Protein AF-A0A2S4LWV4-F1 (afdb_monomer_lite)

Sequence (158 aa):
MKTTEFMVRFPGRGNDQARYSVIVVQGVSVTFIRIGSSEKPFSLIVPRVHDETFAHAPAEVLARLAIAQVIYTELFEAHPQATIDLAVHGPLWDGDLDAGQWEHGMADPAPGSAEPREHEAAPVARQHVEAKAVHTNPLTRLMNMTRRYRVNMSDMPL

Foldseek 3Di:
DDKWKWKDWDCDPDNDIWIWIWIFDQLFWIKIDTALDPQDIDIATEDPPPDVCRSHDDSQQQSQQVVQVCVVVVCVVVVDPDHHHGPNPDDGHPDDIHIDDDDRDNNPPDPDDDDDDDDDDDDDDDDDDDDDDDDDDDPDPDDDDDDDDDDDPDDDDD

Secondary structure (DSSP, 8-state):
--EEEEEEEEE-STTPEEEEEEEEETTTEEEEEETT--SPPEEEE---SS-HHHHT--HHHHHHHHHHHHHHTTHHHH---S-EE--TTSPPP-S--EES-------PPP------------------------------------------------

Organism: NCBI:txid1189126

pLDDT: mean 70.73, std 21.67, range [34.12, 95.88]

Structure (mmCIF, N/CA/C/O backbone):
data_AF-A0A2S4LWV4-F1
#
_entry.id   AF-A0A2S4LWV4-F1
#
loop_
_atom_site.group_PDB
_atom_site.id
_atom_site.type_symbol
_atom_site.label_atom_id
_atom_site.label_alt_id
_atom_site.label_comp_id
_atom_site.label_asym_id
_atom_site.label_entity_id
_atom_site.label_seq_id
_atom_site.pdbx_PDB_ins_code
_atom_site.Cartn_x
_atom_site.Cartn_y
_atom_site.Cartn_z
_atom_site.occupancy
_atom_site.B_iso_or_equiv
_atom_site.auth_seq_id
_atom_site.auth_comp_id
_atom_site.auth_asym_id
_atom_site.auth_atom_id
_atom_site.pdbx_PDB_model_num
ATOM 1 N N . MET A 1 1 ? 13.247 -13.764 0.772 1.00 73.88 1 MET A N 1
ATOM 2 C CA . MET A 1 1 ? 12.095 -12.901 0.431 1.00 73.88 1 MET A CA 1
ATOM 3 C C . MET A 1 1 ? 12.297 -11.570 1.133 1.00 73.88 1 MET A C 1
ATOM 5 O O . MET A 1 1 ? 12.632 -11.603 2.310 1.00 73.88 1 MET A O 1
ATOM 9 N N . LYS A 1 2 ? 12.214 -10.438 0.422 1.00 86.62 2 LYS A N 1
ATOM 10 C CA . LYS A 1 2 ? 12.476 -9.110 0.996 1.00 86.62 2 LYS A CA 1
ATOM 11 C C . LYS A 1 2 ? 11.157 -8.423 1.339 1.00 86.62 2 LYS A C 1
ATOM 13 O O . LYS A 1 2 ? 10.252 -8.373 0.506 1.00 86.62 2 LYS A O 1
ATOM 18 N N . THR A 1 3 ? 11.098 -7.888 2.551 1.00 92.69 3 THR A N 1
ATOM 19 C CA . THR A 1 3 ? 9.975 -7.099 3.055 1.00 92.69 3 THR A CA 1
ATOM 20 C C . THR A 1 3 ? 10.429 -5.656 3.230 1.00 92.69 3 THR A C 1
ATOM 22 O O . THR A 1 3 ? 11.581 -5.396 3.581 1.00 92.69 3 THR A O 1
ATOM 25 N N . THR A 1 4 ? 9.561 -4.700 2.931 1.00 94.81 4 THR A N 1
ATOM 26 C CA . THR A 1 4 ? 9.814 -3.273 3.153 1.00 94.81 4 THR A CA 1
ATOM 27 C C . THR A 1 4 ? 8.537 -2.632 3.652 1.00 94.81 4 THR A C 1
ATOM 29 O O . THR A 1 4 ? 7.456 -2.958 3.171 1.00 94.81 4 THR A O 1
ATOM 32 N N . GLU A 1 5 ? 8.668 -1.752 4.631 1.00 95.88 5 GLU A N 1
ATOM 33 C CA . GLU A 1 5 ? 7.548 -1.086 5.272 1.00 95.88 5 GLU A CA 1
ATOM 34 C C . GLU A 1 5 ? 7.621 0.422 5.010 1.00 95.88 5 GLU A C 1
ATOM 36 O O . GLU A 1 5 ? 8.694 1.029 5.092 1.00 95.88 5 GLU A O 1
ATOM 41 N N . PHE A 1 6 ? 6.466 1.005 4.692 1.00 95.50 6 PHE A N 1
ATOM 42 C CA 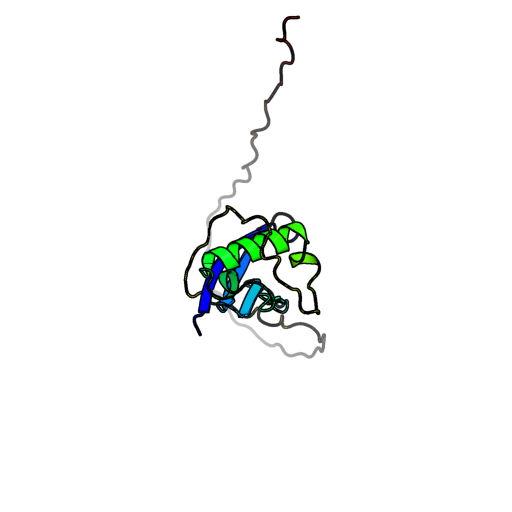. PHE A 1 6 ? 6.276 2.436 4.490 1.00 95.50 6 PHE A CA 1
ATOM 43 C C . PHE A 1 6 ? 5.164 2.962 5.396 1.00 95.50 6 PHE A C 1
ATOM 45 O O . PHE A 1 6 ? 4.184 2.265 5.653 1.00 95.50 6 PHE A O 1
ATOM 52 N N . MET A 1 7 ? 5.283 4.209 5.838 1.00 94.31 7 MET A N 1
ATOM 53 C CA . MET A 1 7 ? 4.226 4.926 6.545 1.00 94.31 7 MET A CA 1
ATOM 54 C C . MET A 1 7 ? 3.573 5.944 5.612 1.00 94.31 7 MET A C 1
ATOM 56 O O . MET A 1 7 ? 4.254 6.630 4.853 1.00 94.31 7 MET A O 1
ATOM 60 N N . VAL A 1 8 ? 2.250 6.055 5.699 1.00 91.88 8 VAL A N 1
ATOM 61 C CA . VAL A 1 8 ? 1.454 6.990 4.900 1.00 91.88 8 VAL A CA 1
ATOM 62 C C . VAL A 1 8 ? 0.264 7.518 5.701 1.00 91.88 8 VAL A C 1
ATOM 64 O O . VAL A 1 8 ? -0.191 6.900 6.669 1.00 91.88 8 VAL A O 1
ATOM 67 N N . ARG A 1 9 ? -0.226 8.701 5.321 1.00 89.12 9 ARG A N 1
ATOM 68 C CA . ARG A 1 9 ? -1.416 9.330 5.898 1.00 89.12 9 ARG A CA 1
ATOM 69 C C . ARG A 1 9 ? -2.488 9.491 4.836 1.00 89.12 9 ARG A C 1
ATOM 71 O O . ARG A 1 9 ? -2.211 10.010 3.760 1.00 89.12 9 ARG A O 1
ATOM 78 N N . PHE A 1 10 ? -3.711 9.117 5.182 1.00 83.00 10 PHE A N 1
ATOM 79 C CA . PHE A 1 10 ? -4.891 9.358 4.359 1.00 83.00 10 PHE A CA 1
ATOM 80 C C . PHE A 1 10 ? -5.939 10.126 5.161 1.00 83.00 10 PHE A C 1
ATOM 82 O O . PHE A 1 10 ? -5.902 10.097 6.397 1.00 83.00 10 PHE A O 1
ATOM 89 N N . PRO A 1 11 ? -6.889 10.799 4.496 1.00 70.69 11 PRO A N 1
ATOM 90 C CA . PRO A 1 11 ? -8.116 11.223 5.157 1.00 70.69 11 PRO A CA 1
ATOM 91 C C . PRO A 1 11 ? -8.754 10.002 5.837 1.00 70.69 11 PRO A C 1
ATOM 93 O O . PRO A 1 11 ? -8.945 8.963 5.208 1.00 70.69 11 PRO A O 1
ATOM 96 N N . GLY A 1 12 ? -8.975 10.077 7.146 1.00 64.75 12 GLY A N 1
ATOM 97 C CA . GLY A 1 12 ? -9.717 9.073 7.899 1.00 64.75 12 GLY A CA 1
ATOM 98 C C . GLY A 1 12 ? -11.216 9.363 7.868 1.00 64.75 12 GLY A C 1
ATOM 99 O O . GLY A 1 12 ? -11.689 10.215 7.120 1.00 64.75 12 GLY A O 1
ATOM 100 N N . ARG A 1 13 ? -11.986 8.676 8.722 1.00 61.69 13 ARG A N 1
ATOM 101 C CA . ARG A 1 13 ? -13.406 9.009 8.908 1.00 61.69 13 ARG A CA 1
ATOM 102 C C . ARG A 1 13 ? -13.526 10.425 9.485 1.00 61.69 13 ARG A C 1
ATOM 104 O O . ARG A 1 13 ? -13.099 10.662 10.611 1.00 61.69 13 ARG A O 1
ATOM 111 N N . GLY A 1 14 ? -14.135 11.342 8.734 1.00 63.31 14 GLY A N 1
ATOM 112 C CA . GLY A 1 14 ? -14.292 12.746 9.130 1.00 63.31 14 GLY A CA 1
ATOM 113 C C . GLY A 1 14 ? -13.087 13.614 8.748 1.00 63.31 14 GLY A C 1
ATOM 114 O O . GLY A 1 14 ? -12.513 13.446 7.680 1.00 63.31 14 GLY A O 1
ATOM 115 N N . ASN A 1 15 ? -12.717 14.568 9.609 1.00 57.50 15 ASN A N 1
ATOM 116 C CA . ASN A 1 15 ? -11.594 15.491 9.367 1.00 57.50 15 ASN A CA 1
ATOM 117 C C . ASN A 1 15 ? -10.242 14.984 9.906 1.00 57.50 15 ASN A C 1
ATOM 119 O O . ASN A 1 15 ? -9.237 15.689 9.797 1.00 57.50 15 ASN A O 1
ATOM 123 N N . ASP A 1 16 ? -10.197 13.784 10.485 1.00 72.88 16 ASP A N 1
ATOM 124 C CA . ASP A 1 16 ? -8.990 13.254 11.117 1.00 72.88 16 ASP A CA 1
ATOM 125 C C . ASP A 1 16 ? -8.145 12.475 10.107 1.00 72.88 16 ASP A C 1
ATOM 127 O O . ASP A 1 16 ? -8.636 11.559 9.451 1.00 72.88 16 ASP A O 1
ATOM 131 N N . GLN A 1 17 ? -6.853 12.795 9.988 1.00 81.94 17 GLN A N 1
ATOM 132 C CA . GLN A 1 17 ? -5.932 11.997 9.173 1.00 81.94 17 GLN A CA 1
ATOM 133 C C . GLN A 1 17 ? -5.640 10.656 9.858 1.00 81.94 17 GLN A C 1
ATOM 135 O O . GLN A 1 17 ? -5.137 10.615 10.982 1.00 81.94 17 GLN A O 1
ATOM 140 N N . ALA A 1 18 ? -5.895 9.552 9.161 1.00 87.19 18 ALA A N 1
ATOM 141 C CA . ALA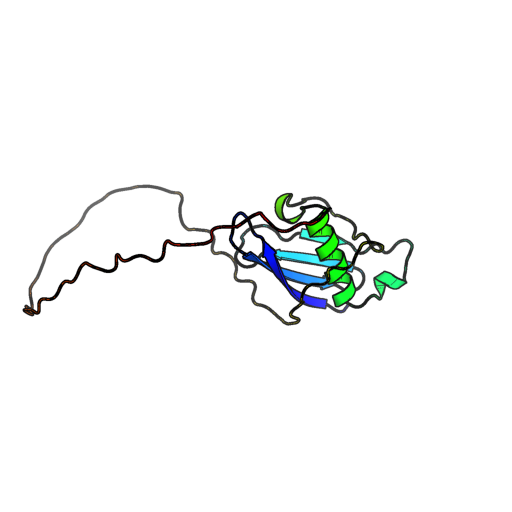 A 1 18 ? -5.537 8.213 9.604 1.00 87.19 18 ALA A CA 1
ATOM 142 C C . ALA A 1 18 ? -4.124 7.847 9.129 1.00 87.19 18 ALA A C 1
ATOM 144 O O . ALA A 1 18 ? -3.750 8.096 7.981 1.00 87.19 18 ALA A O 1
ATOM 145 N N . ARG A 1 19 ? -3.338 7.231 10.017 1.00 90.50 19 ARG A N 1
ATOM 146 C CA . ARG A 1 19 ? -2.003 6.705 9.706 1.00 90.50 19 ARG A CA 1
ATOM 147 C C . ARG A 1 19 ? -2.092 5.232 9.337 1.00 90.50 19 ARG A C 1
ATOM 149 O O . ARG A 1 19 ? -2.741 4.459 10.042 1.00 90.50 19 ARG A O 1
ATOM 156 N N . TYR A 1 20 ? -1.379 4.851 8.289 1.00 91.69 20 TYR A N 1
ATOM 157 C CA . TYR A 1 20 ? -1.277 3.472 7.839 1.00 91.69 20 TYR A CA 1
ATOM 158 C C . TYR A 1 20 ? 0.180 3.060 7.698 1.00 91.69 20 TYR A C 1
ATOM 160 O O . TYR A 1 20 ? 0.997 3.818 7.175 1.00 91.69 20 TYR A O 1
ATOM 168 N N . SER A 1 21 ? 0.472 1.836 8.127 1.00 93.50 21 SER A N 1
ATOM 169 C CA . SER A 1 21 ? 1.651 1.106 7.683 1.00 93.50 21 SER A CA 1
ATOM 170 C C . SER A 1 21 ? 1.300 0.277 6.448 1.00 93.50 21 SER A C 1
ATOM 172 O O . SER A 1 21 ? 0.253 -0.376 6.397 1.00 93.50 21 SER A O 1
ATOM 174 N N . VAL A 1 22 ? 2.175 0.341 5.450 1.00 94.94 22 VAL A N 1
ATOM 175 C CA . VAL A 1 22 ? 2.101 -0.386 4.186 1.00 94.94 22 VAL A CA 1
ATOM 176 C C . VAL A 1 22 ? 3.285 -1.338 4.134 1.00 94.94 22 VAL A C 1
ATOM 178 O O . VAL A 1 22 ? 4.426 -0.926 3.922 1.00 94.94 22 VAL A O 1
ATOM 181 N N . ILE A 1 23 ? 3.013 -2.625 4.327 1.00 95.25 23 ILE A N 1
ATOM 182 C CA . ILE A 1 23 ? 4.025 -3.678 4.318 1.00 95.25 23 ILE A CA 1
ATOM 183 C C . ILE A 1 23 ? 4.024 -4.338 2.946 1.00 95.25 23 ILE A C 1
ATOM 185 O O . ILE A 1 23 ? 3.064 -5.000 2.553 1.00 95.25 23 ILE A O 1
ATOM 189 N N . VAL A 1 24 ? 5.127 -4.186 2.226 1.00 94.38 24 VAL A N 1
ATOM 190 C CA . VAL A 1 24 ? 5.335 -4.790 0.915 1.00 94.38 24 VAL A CA 1
ATOM 191 C C . VAL A 1 24 ? 6.195 -6.030 1.059 1.00 94.38 24 VAL A C 1
ATOM 193 O O . VAL A 1 24 ? 7.364 -5.954 1.438 1.00 94.38 24 VAL A O 1
ATOM 196 N N . VAL A 1 25 ? 5.626 -7.171 0.691 1.00 92.75 25 VAL A N 1
ATOM 197 C CA . VAL A 1 25 ? 6.346 -8.424 0.496 1.00 92.75 25 VAL A CA 1
ATOM 198 C C . VAL A 1 25 ? 6.603 -8.571 -1.000 1.00 92.75 25 VAL A C 1
ATOM 200 O O . VAL A 1 25 ? 5.690 -8.875 -1.770 1.00 92.75 25 VAL A O 1
ATOM 203 N N . GLN A 1 26 ? 7.843 -8.311 -1.424 1.00 86.62 26 GLN A N 1
ATOM 204 C CA . GLN A 1 26 ? 8.189 -8.212 -2.846 1.00 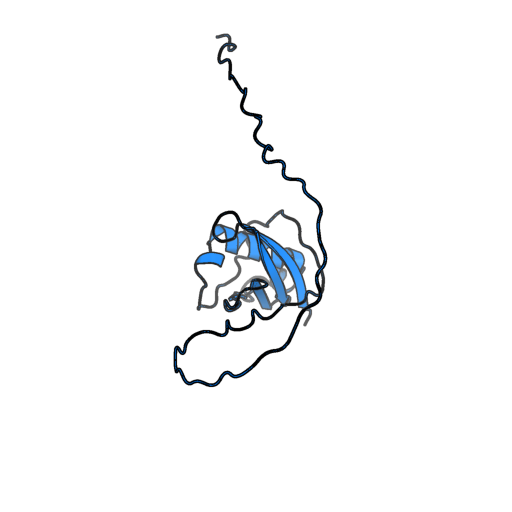86.62 26 GLN A CA 1
ATOM 205 C C . GLN A 1 26 ? 7.813 -9.482 -3.623 1.00 86.62 26 GLN A C 1
ATOM 207 O O . GLN A 1 26 ? 8.181 -10.591 -3.228 1.00 86.62 26 GLN A O 1
ATOM 212 N N . GLY A 1 27 ? 7.071 -9.301 -4.722 1.00 84.31 27 GLY A N 1
ATOM 213 C CA . GLY A 1 27 ? 6.574 -10.383 -5.578 1.00 84.31 27 GLY A CA 1
ATOM 214 C C . GLY A 1 27 ? 5.474 -11.254 -4.955 1.00 84.31 27 GLY A C 1
ATOM 215 O O . GLY A 1 27 ? 5.234 -12.375 -5.420 1.00 84.31 27 GLY A O 1
ATOM 216 N N . VAL A 1 28 ? 4.835 -10.792 -3.875 1.00 90.31 28 VAL A N 1
ATOM 217 C CA . VAL A 1 28 ? 3.763 -11.532 -3.193 1.00 90.31 28 VAL A CA 1
ATOM 218 C C . VAL A 1 28 ? 2.558 -10.648 -2.908 1.00 90.31 28 VAL A C 1
ATOM 220 O O . VAL A 1 28 ? 1.474 -10.931 -3.409 1.00 90.31 28 VAL A O 1
ATOM 223 N N . SER A 1 29 ? 2.715 -9.606 -2.092 1.00 92.81 29 SER A N 1
ATOM 224 C CA . SER A 1 29 ? 1.569 -8.859 -1.569 1.00 92.81 29 SER A CA 1
ATOM 225 C C . SER A 1 29 ? 1.944 -7.486 -1.024 1.00 92.81 29 SER A C 1
ATOM 227 O O . SER A 1 29 ? 3.091 -7.235 -0.648 1.00 92.81 29 SER A O 1
ATOM 229 N N . VAL A 1 30 ? 0.936 -6.627 -0.905 1.00 94.38 30 VAL A N 1
ATOM 230 C CA . VAL A 1 30 ? 0.994 -5.348 -0.196 1.00 94.38 30 VAL A CA 1
ATOM 231 C C . VAL A 1 30 ? -0.105 -5.331 0.863 1.00 94.38 30 VAL A C 1
ATOM 233 O O . VAL A 1 30 ? -1.275 -5.504 0.535 1.00 94.38 30 VAL A O 1
ATOM 236 N N . THR A 1 31 ? 0.263 -5.148 2.129 1.00 94.12 31 THR A N 1
ATOM 237 C CA . THR A 1 31 ? -0.649 -5.210 3.281 1.00 94.12 31 THR A CA 1
ATOM 238 C C . THR A 1 31 ? -0.781 -3.847 3.938 1.00 94.12 31 THR A C 1
ATOM 240 O O . THR A 1 31 ? 0.223 -3.189 4.196 1.00 94.12 31 THR A O 1
ATOM 243 N N . PHE A 1 32 ? -2.012 -3.459 4.260 1.00 92.81 32 PHE A N 1
ATOM 244 C CA . PHE A 1 32 ? -2.341 -2.212 4.936 1.00 92.81 32 PHE A CA 1
ATOM 245 C C . PHE A 1 32 ? -2.742 -2.482 6.383 1.00 92.81 32 PHE A C 1
ATOM 247 O O . PHE A 1 32 ? -3.624 -3.299 6.656 1.00 92.81 32 PHE A O 1
ATOM 254 N N . ILE A 1 33 ? -2.113 -1.759 7.307 1.00 90.56 33 ILE A N 1
ATOM 255 C CA . ILE A 1 33 ? -2.405 -1.801 8.741 1.00 90.56 33 ILE A CA 1
ATOM 256 C C . ILE A 1 33 ? -2.705 -0.382 9.202 1.00 90.56 33 ILE A C 1
ATOM 258 O O . ILE A 1 33 ? -1.847 0.498 9.118 1.00 90.56 33 ILE A O 1
ATOM 262 N N . ARG A 1 34 ? -3.913 -0.149 9.712 1.00 89.88 34 ARG A N 1
ATOM 263 C CA . ARG A 1 34 ? -4.280 1.145 10.289 1.00 89.88 34 ARG A CA 1
ATOM 264 C C . ARG A 1 34 ? -3.712 1.259 11.703 1.00 89.88 34 ARG A C 1
ATOM 266 O O . ARG A 1 34 ? -4.049 0.467 12.578 1.00 89.88 34 ARG A O 1
ATOM 273 N N . ILE A 1 35 ? -2.852 2.247 11.933 1.00 88.31 35 ILE A N 1
ATOM 274 C CA . ILE A 1 35 ? -2.171 2.434 13.220 1.00 88.31 35 ILE A CA 1
ATOM 275 C C . ILE A 1 35 ? -3.162 2.950 14.267 1.00 88.31 35 ILE A C 1
ATOM 277 O O . ILE A 1 35 ? -3.889 3.910 14.012 1.00 88.31 35 ILE A O 1
ATOM 281 N N . GLY A 1 36 ? -3.175 2.322 15.446 1.00 85.50 36 GLY A N 1
ATOM 282 C CA . GLY A 1 36 ? -4.097 2.667 16.532 1.00 85.50 36 GLY A CA 1
ATOM 283 C C . GLY A 1 36 ? -5.547 2.230 16.291 1.00 85.50 36 GLY A C 1
ATOM 284 O O . GLY A 1 36 ? -6.438 2.684 17.001 1.00 85.50 36 GLY A O 1
ATOM 285 N N . SER A 1 37 ? -5.794 1.368 15.298 1.00 83.56 37 SER A N 1
ATOM 286 C CA . SER A 1 37 ? -7.102 0.758 15.041 1.00 83.56 37 SER A CA 1
ATOM 287 C C . SER A 1 37 ? -7.101 -0.713 15.457 1.00 83.56 37 SER A C 1
ATOM 289 O O . SER A 1 37 ? -6.088 -1.397 15.330 1.00 83.56 37 SER A O 1
ATOM 291 N N . SER A 1 38 ? -8.249 -1.211 15.919 1.00 82.88 38 SER A N 1
ATOM 292 C CA . SER A 1 38 ? -8.499 -2.646 16.124 1.00 82.88 38 SER A CA 1
ATOM 293 C C . SER A 1 38 ? -9.025 -3.345 14.862 1.00 82.88 38 SER A C 1
ATOM 295 O O . SER A 1 38 ? -9.270 -4.553 14.872 1.00 82.88 38 SER A O 1
ATOM 297 N N . GLU A 1 39 ? -9.214 -2.596 13.769 1.00 83.19 39 GLU A N 1
ATOM 298 C CA . GLU A 1 39 ? -9.608 -3.138 12.470 1.00 83.19 39 GLU A CA 1
ATOM 299 C C . GLU A 1 39 ? -8.551 -4.119 11.951 1.00 83.19 39 GLU A C 1
ATOM 301 O O . GLU A 1 39 ? -7.342 -3.898 12.064 1.00 83.19 39 GLU A O 1
ATOM 306 N N . LYS A 1 40 ? -9.015 -5.222 11.357 1.00 85.81 40 LYS A N 1
ATOM 307 C CA . LYS A 1 40 ? -8.117 -6.224 10.783 1.00 85.81 40 LYS A CA 1
ATOM 308 C C . LYS A 1 40 ? -7.350 -5.630 9.592 1.00 85.81 40 LYS A C 1
ATOM 310 O O . LYS A 1 40 ? -7.959 -4.928 8.781 1.00 85.81 40 LYS A O 1
ATOM 315 N N . PRO A 1 41 ? -6.055 -5.960 9.439 1.00 89.50 41 PRO A N 1
ATOM 316 C CA . PRO A 1 41 ? -5.319 -5.669 8.218 1.00 89.50 41 PRO A CA 1
ATOM 317 C C . PRO A 1 41 ? -5.988 -6.284 6.990 1.00 89.50 41 PRO A C 1
ATOM 319 O O . PRO A 1 41 ? -6.622 -7.338 7.083 1.00 89.50 41 PRO A O 1
ATOM 322 N N . PHE A 1 42 ? -5.770 -5.668 5.834 1.00 90.69 42 PHE A N 1
ATOM 323 C CA . PHE A 1 42 ? -6.152 -6.232 4.541 1.00 90.69 42 PHE A CA 1
ATOM 324 C C . PHE A 1 42 ? -4.980 -6.164 3.561 1.00 90.69 42 PHE A C 1
ATOM 326 O O . PHE A 1 42 ? -4.053 -5.367 3.734 1.00 90.69 42 PHE A O 1
ATOM 333 N N . SER A 1 43 ? -5.016 -7.011 2.534 1.00 92.38 43 SER A N 1
ATOM 334 C CA . SER A 1 43 ? -3.903 -7.180 1.599 1.00 92.38 43 SER A CA 1
ATOM 335 C C . SER A 1 43 ? -4.367 -7.216 0.149 1.00 92.38 43 SER A C 1
ATOM 337 O O . SER A 1 43 ? -5.398 -7.805 -0.170 1.00 92.38 43 SER A O 1
ATOM 339 N N . LEU A 1 44 ? -3.541 -6.639 -0.722 1.00 93.62 44 LEU A N 1
ATOM 340 C CA . LEU A 1 44 ? -3.586 -6.807 -2.169 1.00 93.62 44 LEU A CA 1
ATOM 341 C C . LEU A 1 44 ? -2.524 -7.828 -2.592 1.00 93.62 44 LEU A C 1
ATOM 343 O O . LEU A 1 44 ? -1.386 -7.767 -2.118 1.00 93.62 44 LEU A O 1
ATOM 347 N N . ILE A 1 45 ? -2.875 -8.762 -3.475 1.00 93.25 45 ILE A N 1
ATOM 348 C CA . ILE A 1 45 ? -1.955 -9.787 -3.988 1.00 93.25 45 ILE A CA 1
ATOM 349 C C . ILE A 1 45 ? -1.331 -9.320 -5.293 1.00 93.25 45 ILE A C 1
ATOM 351 O O . ILE A 1 45 ? -2.025 -8.827 -6.171 1.00 93.25 45 ILE A O 1
ATOM 355 N N . VAL A 1 46 ? -0.016 -9.487 -5.431 1.00 90.69 46 VAL A N 1
ATOM 356 C CA . VAL A 1 46 ? 0.691 -9.197 -6.683 1.00 90.69 46 VAL A CA 1
ATOM 357 C C . VAL A 1 46 ? 0.450 -10.364 -7.648 1.00 90.69 46 VAL A C 1
ATOM 359 O O . VAL A 1 46 ? 0.912 -11.476 -7.360 1.00 90.69 46 VAL A O 1
ATOM 362 N N . PRO A 1 47 ? -0.247 -10.156 -8.782 1.00 86.50 47 PRO A N 1
ATOM 363 C CA . PRO A 1 47 ? -0.481 -11.213 -9.755 1.00 86.50 47 PRO A CA 1
ATOM 364 C C . PRO A 1 47 ? 0.848 -11.755 -10.280 1.00 86.50 47 PRO A C 1
ATOM 366 O O . PRO A 1 47 ? 1.713 -11.004 -10.722 1.00 86.50 47 PRO A O 1
ATOM 369 N N . ARG A 1 48 ? 1.020 -13.079 -10.224 1.00 75.06 48 ARG A N 1
ATOM 370 C CA . ARG A 1 48 ? 2.208 -13.766 -10.770 1.00 75.06 48 ARG A CA 1
ATOM 371 C C . ARG A 1 48 ? 2.020 -14.238 -12.199 1.00 75.06 48 ARG A C 1
ATOM 373 O O . ARG A 1 48 ? 2.978 -14.575 -12.886 1.00 75.06 48 ARG A O 1
ATOM 380 N N . VAL A 1 49 ? 0.766 -14.348 -12.604 1.00 61.69 49 VAL A N 1
ATOM 381 C CA . VAL A 1 49 ? 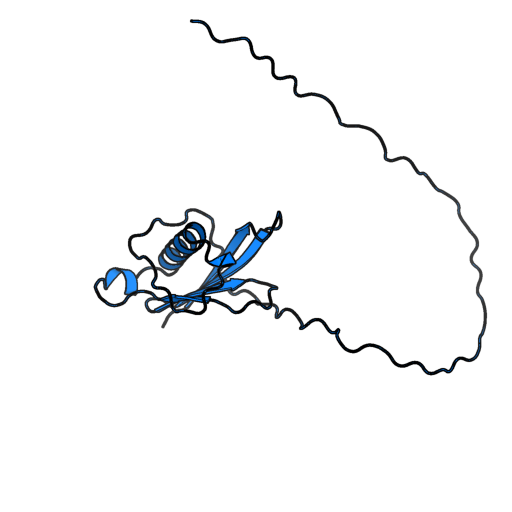0.385 -14.886 -13.895 1.00 61.69 49 VAL A CA 1
ATOM 382 C C . VAL A 1 49 ? 0.410 -13.703 -14.854 1.00 61.69 49 VAL A C 1
ATOM 384 O O . VAL A 1 49 ? -0.346 -12.759 -14.659 1.00 61.69 49 VAL A O 1
ATOM 387 N N . HIS A 1 50 ? 1.300 -13.763 -15.847 1.00 52.00 50 HIS A N 1
ATOM 388 C CA . HIS A 1 50 ? 1.398 -12.886 -17.027 1.00 52.00 50 HIS A CA 1
ATOM 389 C C . HIS A 1 50 ? 2.443 -11.759 -17.041 1.00 52.00 50 HIS A C 1
ATOM 391 O O . HIS A 1 50 ? 2.708 -11.269 -18.136 1.00 52.00 50 HIS A O 1
ATOM 397 N N . ASP A 1 51 ? 3.103 -11.396 -15.934 1.00 61.69 51 ASP A N 1
ATOM 398 C CA . ASP A 1 51 ? 4.129 -10.339 -15.988 1.00 61.69 51 ASP A CA 1
ATOM 399 C C . ASP A 1 51 ? 5.216 -10.473 -14.899 1.00 61.69 51 ASP A C 1
ATOM 401 O O . ASP A 1 51 ? 5.058 -10.042 -13.753 1.00 61.69 51 ASP A O 1
ATOM 405 N N . GLU A 1 52 ? 6.353 -11.082 -15.261 1.00 66.19 52 GLU A N 1
ATOM 406 C CA . GLU A 1 52 ? 7.524 -11.231 -14.378 1.00 66.19 52 GLU A CA 1
ATOM 407 C C . GLU A 1 52 ? 8.085 -9.875 -13.915 1.00 66.19 52 GLU A C 1
ATOM 409 O 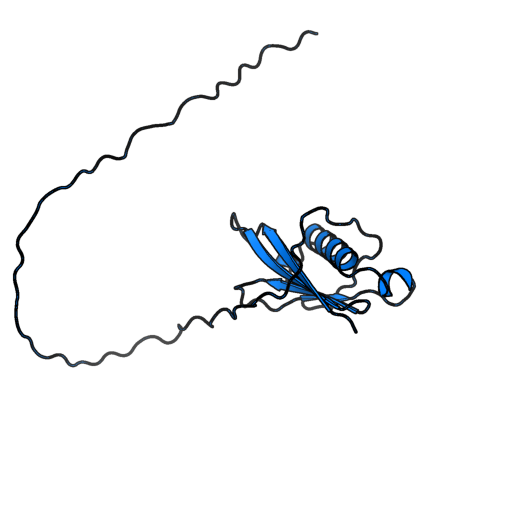O . GLU A 1 52 ? 8.698 -9.781 -12.849 1.00 66.19 52 GLU A O 1
ATOM 414 N N . THR A 1 53 ? 7.824 -8.799 -14.664 1.00 70.00 53 THR A N 1
ATOM 415 C CA . THR A 1 53 ? 8.319 -7.450 -14.367 1.00 70.00 53 THR A CA 1
ATOM 416 C C . THR A 1 53 ? 7.840 -6.970 -12.999 1.00 70.00 53 THR A C 1
ATOM 418 O O . THR A 1 53 ? 8.616 -6.401 -12.229 1.00 70.00 53 THR A O 1
ATOM 421 N N . PHE A 1 54 ? 6.582 -7.250 -12.644 1.00 72.69 54 PHE A N 1
ATOM 422 C CA . PHE A 1 54 ? 6.003 -6.800 -11.375 1.00 72.69 54 PHE A CA 1
ATOM 423 C C . PHE A 1 54 ? 6.361 -7.695 -10.191 1.00 72.69 54 PHE A C 1
ATOM 425 O O . PHE A 1 54 ? 6.448 -7.208 -9.062 1.00 72.69 54 PHE A O 1
ATOM 432 N N . ALA A 1 55 ? 6.670 -8.973 -10.433 1.00 73.25 55 ALA A N 1
ATOM 433 C CA . ALA A 1 55 ? 7.226 -9.848 -9.402 1.00 73.25 55 ALA A CA 1
ATOM 434 C C . ALA A 1 55 ? 8.588 -9.340 -8.887 1.00 73.25 55 ALA A C 1
ATOM 436 O O . ALA A 1 55 ? 8.952 -9.588 -7.735 1.00 73.25 55 ALA A O 1
ATOM 437 N N . HIS A 1 56 ? 9.311 -8.592 -9.726 1.00 80.44 56 HIS A N 1
ATOM 438 C CA . HIS A 1 56 ? 10.620 -8.012 -9.430 1.00 80.44 56 HIS A CA 1
ATOM 439 C C . HIS A 1 56 ? 10.594 -6.491 -9.220 1.00 80.44 56 HIS A C 1
ATOM 441 O O . HIS A 1 56 ? 11.651 -5.879 -9.047 1.00 80.44 56 HIS A O 1
ATOM 447 N N . ALA A 1 57 ? 9.409 -5.873 -9.199 1.00 87.56 57 ALA A N 1
ATOM 448 C CA . ALA A 1 57 ? 9.287 -4.435 -9.013 1.00 87.56 57 ALA A CA 1
ATOM 449 C C . ALA A 1 57 ? 9.827 -3.987 -7.637 1.00 87.56 57 ALA A C 1
ATOM 451 O O . ALA A 1 57 ? 9.688 -4.702 -6.634 1.00 87.56 57 ALA A O 1
ATOM 452 N N . PRO A 1 58 ? 10.420 -2.780 -7.551 1.00 91.62 58 PRO A N 1
ATOM 453 C CA . PRO A 1 58 ? 10.812 -2.193 -6.278 1.00 91.62 58 PRO A CA 1
ATOM 454 C C . PRO A 1 58 ? 9.629 -2.107 -5.313 1.00 91.62 58 PRO A C 1
ATOM 456 O O . PRO A 1 58 ? 8.494 -1.854 -5.718 1.00 91.62 58 PRO A O 1
ATOM 459 N N . ALA A 1 59 ? 9.902 -2.260 -4.014 1.00 93.50 59 ALA A N 1
ATOM 460 C CA . ALA A 1 59 ? 8.842 -2.249 -3.006 1.00 93.50 59 ALA A CA 1
ATOM 461 C C . ALA A 1 59 ? 8.054 -0.930 -3.009 1.00 93.50 59 ALA A C 1
ATOM 463 O O . ALA A 1 59 ? 6.839 -0.940 -2.855 1.00 93.50 59 ALA A O 1
ATOM 464 N N . GLU A 1 60 ? 8.739 0.188 -3.249 1.00 94.75 60 GLU A N 1
ATOM 465 C CA . GLU A 1 60 ? 8.114 1.506 -3.339 1.00 94.75 60 GLU A CA 1
ATOM 466 C C . GLU A 1 60 ? 7.103 1.592 -4.491 1.00 94.75 60 GLU A C 1
ATOM 468 O O . GLU A 1 60 ? 6.004 2.106 -4.309 1.00 94.75 60 GLU A O 1
ATOM 473 N N . VAL A 1 61 ? 7.426 1.027 -5.660 1.00 93.38 61 VAL A N 1
ATOM 474 C CA . VAL A 1 61 ? 6.517 1.011 -6.818 1.00 93.38 61 VAL A CA 1
ATOM 475 C C . VAL A 1 61 ? 5.255 0.215 -6.491 1.00 93.38 61 VAL A C 1
ATOM 477 O O . VAL A 1 61 ? 4.147 0.688 -6.737 1.00 93.38 61 VAL A O 1
ATOM 480 N N . LEU A 1 62 ? 5.411 -0.961 -5.875 1.00 94.19 62 LEU A N 1
ATOM 481 C CA . LEU A 1 62 ? 4.278 -1.786 -5.449 1.00 94.19 62 LEU A CA 1
ATOM 482 C C . LEU A 1 62 ? 3.415 -1.077 -4.395 1.00 94.19 62 LEU A C 1
ATOM 484 O O . LEU A 1 62 ? 2.191 -1.131 -4.484 1.00 94.19 62 LEU A O 1
ATOM 488 N N . ALA A 1 63 ? 4.030 -0.374 -3.437 1.00 95.31 63 ALA A N 1
ATOM 489 C CA . ALA A 1 63 ? 3.304 0.433 -2.457 1.00 95.31 63 ALA A CA 1
ATOM 490 C C . ALA A 1 63 ? 2.493 1.548 -3.135 1.00 95.31 63 ALA A C 1
ATOM 492 O O . ALA A 1 63 ? 1.309 1.702 -2.846 1.00 95.31 63 ALA A O 1
ATOM 493 N N . ARG A 1 64 ? 3.094 2.289 -4.073 1.00 95.50 64 ARG A N 1
ATOM 494 C CA . ARG A 1 64 ? 2.425 3.385 -4.796 1.00 95.50 64 ARG A CA 1
ATOM 495 C C . ARG A 1 64 ? 1.256 2.901 -5.655 1.00 95.50 64 ARG A C 1
ATOM 497 O O . ARG A 1 64 ? 0.215 3.554 -5.650 1.00 95.50 64 ARG A O 1
ATOM 504 N N . LEU A 1 65 ? 1.399 1.766 -6.348 1.00 94.75 65 LEU A N 1
ATOM 505 C CA . LEU A 1 65 ? 0.297 1.130 -7.090 1.00 94.75 65 LEU A CA 1
ATOM 506 C C . LEU A 1 65 ? -0.847 0.736 -6.149 1.00 94.75 65 LEU A C 1
ATOM 508 O O . LEU A 1 65 ? -2.008 1.059 -6.393 1.00 94.75 65 LEU A O 1
ATOM 512 N N . ALA A 1 66 ? -0.506 0.063 -5.049 1.00 94.69 66 ALA A N 1
ATOM 513 C CA . ALA A 1 66 ? -1.476 -0.415 -4.074 1.00 94.69 66 ALA A CA 1
ATOM 514 C C . ALA A 1 66 ? -2.259 0.740 -3.442 1.00 94.69 66 ALA A C 1
ATOM 516 O O . ALA A 1 66 ? -3.479 0.671 -3.332 1.00 94.69 66 ALA A O 1
ATOM 517 N N . ILE A 1 67 ? -1.571 1.820 -3.069 1.00 94.88 67 ILE A N 1
ATOM 518 C CA . ILE A 1 67 ? -2.198 3.011 -2.492 1.00 94.88 67 ILE A CA 1
ATOM 519 C C . ILE A 1 67 ? -3.167 3.652 -3.486 1.00 94.88 67 ILE A C 1
ATOM 521 O O . ILE A 1 67 ? -4.309 3.931 -3.124 1.00 94.88 67 ILE A O 1
ATOM 525 N N . ALA A 1 68 ? -2.741 3.851 -4.737 1.00 93.88 68 ALA A N 1
ATOM 526 C CA . ALA A 1 68 ? -3.598 4.438 -5.762 1.00 93.88 68 ALA A CA 1
ATOM 527 C C . ALA A 1 68 ? -4.878 3.616 -5.967 1.00 93.88 68 ALA A C 1
ATOM 529 O O . ALA A 1 68 ? -5.974 4.177 -6.004 1.00 93.88 68 ALA A O 1
ATOM 530 N N . GLN A 1 69 ? -4.750 2.287 -6.033 1.00 93.75 69 GLN A N 1
ATOM 531 C CA . GLN A 1 69 ? -5.898 1.394 -6.152 1.00 93.75 69 GLN A CA 1
ATOM 532 C C . GLN A 1 69 ? -6.825 1.498 -4.941 1.00 93.75 69 GLN A C 1
ATOM 534 O O . GLN A 1 69 ? -8.028 1.661 -5.129 1.00 93.75 69 GLN A O 1
ATOM 539 N N . VAL A 1 70 ? -6.298 1.426 -3.714 1.00 91.69 70 VAL A N 1
ATOM 540 C CA . VAL A 1 70 ? -7.109 1.485 -2.486 1.00 91.69 70 VAL A CA 1
ATOM 541 C C . VAL A 1 70 ? -7.887 2.796 -2.378 1.00 91.69 70 VAL A C 1
ATOM 543 O O . VAL A 1 70 ? -9.048 2.759 -1.977 1.00 91.69 70 VAL A O 1
ATOM 546 N N . ILE A 1 71 ? -7.286 3.929 -2.758 1.00 89.56 71 ILE A N 1
ATOM 547 C CA . ILE A 1 71 ? -7.977 5.226 -2.797 1.00 89.56 71 ILE A CA 1
ATOM 548 C C . ILE A 1 71 ? -9.103 5.192 -3.832 1.00 89.56 71 ILE A C 1
ATOM 550 O O . ILE A 1 71 ? -10.240 5.511 -3.508 1.00 89.56 71 ILE A O 1
ATOM 554 N N . TYR A 1 72 ? -8.802 4.779 -5.066 1.00 88.44 72 TYR A N 1
ATOM 555 C CA . TYR A 1 72 ? -9.776 4.769 -6.161 1.00 88.44 72 TYR A CA 1
ATOM 556 C C . TYR A 1 72 ? -10.962 3.826 -5.911 1.00 88.44 72 TYR A C 1
ATOM 558 O O . TYR A 1 72 ? -12.070 4.079 -6.372 1.00 88.44 72 TYR A O 1
ATOM 566 N N . THR A 1 73 ? -10.722 2.730 -5.192 1.00 88.00 73 THR A N 1
ATOM 567 C CA . THR A 1 73 ? -11.725 1.695 -4.900 1.00 88.00 73 THR A CA 1
ATOM 568 C C . THR A 1 73 ? -12.322 1.801 -3.496 1.00 88.00 73 THR A C 1
ATOM 570 O O . THR A 1 73 ? -13.079 0.921 -3.097 1.00 88.00 73 THR A O 1
ATOM 573 N N . GLU A 1 74 ? -11.979 2.855 -2.746 1.00 86.62 74 GLU A N 1
ATOM 574 C CA . GLU A 1 74 ? -12.492 3.143 -1.398 1.00 86.62 74 GLU A CA 1
ATOM 575 C C . GLU A 1 74 ? -12.337 1.961 -0.408 1.00 86.62 74 GLU A C 1
ATOM 577 O O . GLU A 1 74 ? -13.115 1.778 0.532 1.00 86.62 74 GLU A O 1
ATOM 582 N N . LEU A 1 75 ? -11.291 1.136 -0.577 1.00 85.69 75 LEU A N 1
ATOM 583 C CA . LEU A 1 75 ? -11.133 -0.110 0.196 1.00 85.69 75 LEU A CA 1
ATOM 584 C C . LEU A 1 75 ? -10.824 0.116 1.678 1.00 85.69 75 LEU A C 1
ATOM 586 O O . LEU A 1 75 ? -11.062 -0.783 2.488 1.00 85.69 75 LEU A O 1
ATOM 590 N N . PHE A 1 76 ? -10.343 1.306 2.050 1.00 80.06 76 PHE A N 1
ATOM 591 C CA . PHE A 1 76 ? -10.194 1.679 3.457 1.00 80.06 76 PHE A CA 1
ATOM 592 C C . PHE A 1 76 ? -11.531 1.690 4.205 1.00 80.06 76 PHE A C 1
ATOM 594 O O . PHE A 1 76 ? -11.541 1.440 5.405 1.00 80.06 76 PHE A O 1
ATOM 601 N N . GLU A 1 77 ? -12.641 1.953 3.513 1.00 75.69 77 GLU A N 1
ATOM 602 C CA . GLU A 1 77 ? -13.980 1.973 4.105 1.00 75.69 77 GLU A CA 1
ATOM 603 C C . GLU A 1 77 ? -14.700 0.632 3.941 1.00 75.69 77 GLU A C 1
ATOM 605 O O . GLU A 1 77 ? -15.431 0.203 4.836 1.00 75.69 77 GLU A O 1
ATOM 610 N N . ALA A 1 78 ? -14.461 -0.056 2.820 1.00 72.81 78 ALA A N 1
ATOM 611 C CA . ALA A 1 78 ? -15.124 -1.314 2.492 1.00 72.81 78 ALA A CA 1
ATOM 612 C C . ALA A 1 78 ? -14.636 -2.520 3.319 1.00 72.81 78 ALA A C 1
ATOM 614 O O . ALA A 1 78 ? -15.345 -3.523 3.386 1.00 72.81 78 ALA A O 1
ATOM 615 N N . HIS A 1 79 ? -13.442 -2.444 3.928 1.00 68.44 79 HIS A N 1
ATOM 616 C CA . HIS A 1 79 ? -12.812 -3.518 4.717 1.00 68.44 79 HIS A CA 1
ATOM 617 C C . HIS A 1 79 ? -12.994 -4.916 4.092 1.00 68.44 79 HIS A C 1
ATOM 619 O O . HIS A 1 79 ? -13.634 -5.798 4.682 1.00 68.44 79 HIS A O 1
ATOM 625 N N . PRO A 1 80 ? -12.466 -5.129 2.875 1.00 71.50 80 PRO A N 1
ATOM 626 C CA . PRO A 1 80 ? -12.725 -6.340 2.113 1.00 71.50 80 PRO A CA 1
ATOM 627 C C . PRO A 1 80 ? -12.254 -7.589 2.867 1.00 71.50 80 PRO A C 1
ATOM 629 O O . PRO A 1 80 ? -11.114 -7.674 3.317 1.00 71.50 80 PRO A O 1
ATOM 632 N N . GLN A 1 81 ? -13.135 -8.587 2.972 1.00 68.94 81 GLN A N 1
ATOM 633 C CA . GLN A 1 81 ? -12.784 -9.902 3.526 1.00 68.94 81 GLN A CA 1
ATOM 634 C C . GLN A 1 81 ? -12.208 -10.862 2.479 1.00 68.94 81 GLN A C 1
ATOM 636 O O . GLN A 1 81 ? -11.662 -11.906 2.834 1.00 68.94 81 GLN A O 1
ATOM 641 N N . ALA A 1 82 ? -12.344 -10.525 1.196 1.00 67.44 82 ALA A N 1
ATOM 642 C CA . ALA A 1 82 ? -11.829 -11.312 0.088 1.00 67.44 82 ALA A CA 1
ATOM 643 C C . ALA A 1 82 ? -10.432 -10.839 -0.328 1.00 67.44 82 ALA A C 1
ATOM 645 O O . ALA A 1 82 ? -10.080 -9.668 -0.191 1.00 67.44 82 ALA A O 1
ATOM 646 N N . THR A 1 83 ? -9.656 -11.768 -0.876 1.00 72.56 83 THR A N 1
ATOM 647 C CA . THR A 1 83 ? -8.378 -11.484 -1.525 1.00 72.56 83 THR A CA 1
ATOM 648 C C . THR A 1 83 ? -8.613 -10.663 -2.794 1.00 72.56 83 THR A C 1
ATOM 650 O O . THR A 1 83 ? -9.411 -11.062 -3.639 1.00 72.56 83 THR A O 1
ATOM 653 N N . ILE A 1 84 ? -7.930 -9.524 -2.920 1.00 87.88 84 ILE A N 1
ATOM 654 C CA . ILE A 1 84 ? -8.037 -8.617 -4.069 1.00 87.88 84 ILE A CA 1
ATOM 655 C C . ILE A 1 84 ? -6.690 -8.582 -4.789 1.00 87.88 84 ILE A C 1
ATOM 657 O O . ILE A 1 84 ? -5.644 -8.446 -4.152 1.00 87.88 84 ILE A O 1
ATOM 661 N N . ASP A 1 85 ? -6.718 -8.676 -6.114 1.00 91.25 85 ASP A N 1
ATOM 662 C CA . ASP A 1 85 ? -5.519 -8.553 -6.936 1.00 91.25 85 ASP A CA 1
ATOM 663 C C . ASP A 1 85 ? -5.094 -7.087 -7.093 1.00 91.25 85 ASP A C 1
ATOM 665 O O . ASP A 1 85 ? -5.914 -6.176 -7.262 1.00 91.25 85 ASP A O 1
ATOM 669 N N . LEU A 1 86 ? -3.784 -6.863 -7.053 1.00 91.38 86 LEU A N 1
ATOM 670 C CA . LEU A 1 86 ? -3.165 -5.580 -7.347 1.00 91.38 86 LEU A CA 1
ATOM 671 C C . LEU A 1 86 ? -3.244 -5.305 -8.854 1.00 91.38 86 LEU A C 1
ATOM 673 O O . LEU A 1 86 ? -2.741 -6.078 -9.670 1.00 91.38 86 LEU A O 1
ATOM 677 N N . ALA A 1 87 ? -3.820 -4.166 -9.224 1.00 89.19 87 ALA A N 1
ATOM 678 C CA . ALA A 1 87 ? -3.869 -3.679 -10.592 1.00 89.19 87 ALA A CA 1
ATOM 679 C C . ALA A 1 87 ? -2.480 -3.177 -11.026 1.00 89.19 87 ALA A C 1
ATOM 681 O O . ALA A 1 87 ? -2.109 -2.027 -10.798 1.00 89.19 87 ALA A O 1
ATOM 682 N N . VAL A 1 88 ? -1.705 -4.048 -11.676 1.00 81.50 88 VAL A N 1
ATOM 683 C CA . VAL A 1 88 ? -0.298 -3.779 -12.035 1.00 81.50 88 VAL A CA 1
ATOM 684 C C . VAL A 1 88 ? -0.101 -2.729 -13.139 1.00 81.50 88 VAL A C 1
ATOM 686 O O . VAL A 1 88 ? 0.979 -2.162 -13.258 1.00 81.50 88 VAL A O 1
ATOM 689 N N . HIS A 1 89 ? -1.144 -2.407 -13.906 1.00 83.94 89 HIS A N 1
ATOM 690 C CA . HIS A 1 89 ? -1.126 -1.340 -14.920 1.00 83.94 89 HIS A CA 1
ATOM 691 C C . HIS A 1 89 ? -1.859 -0.065 -14.466 1.00 83.94 89 HIS A C 1
ATOM 693 O O . HIS A 1 89 ? -2.224 0.773 -15.291 1.00 83.94 89 HIS A O 1
ATOM 699 N N . GLY A 1 90 ? -2.129 0.058 -13.164 1.00 83.25 90 GLY A N 1
ATOM 700 C CA . GLY A 1 90 ? -2.806 1.211 -12.582 1.00 83.25 90 GLY A CA 1
ATOM 701 C C . GLY A 1 90 ? -1.917 2.458 -12.473 1.00 83.25 90 GLY A C 1
ATOM 702 O O . GLY A 1 90 ? -0.699 2.386 -12.656 1.00 83.25 90 GLY A O 1
ATOM 703 N N . PRO A 1 91 ? -2.517 3.619 -12.158 1.00 90.88 91 PRO A N 1
ATOM 704 C CA . PRO A 1 91 ? -1.754 4.821 -11.849 1.00 90.88 91 PRO A CA 1
ATOM 705 C C . PRO A 1 91 ? -0.905 4.620 -10.587 1.00 90.88 91 PRO A C 1
ATOM 707 O O . PRO A 1 91 ? -1.262 3.858 -9.690 1.00 90.88 91 PRO A O 1
ATOM 710 N N . LEU A 1 92 ? 0.210 5.345 -10.503 1.00 92.75 92 LEU A N 1
ATOM 711 C CA . LEU A 1 92 ? 1.017 5.426 -9.288 1.00 92.75 92 LEU A CA 1
ATOM 712 C C . LEU A 1 92 ? 0.516 6.565 -8.408 1.00 92.75 92 LEU A C 1
ATOM 714 O O . LEU A 1 92 ? 0.241 7.657 -8.900 1.00 92.75 92 LEU A O 1
ATOM 718 N N . TRP A 1 93 ? 0.460 6.324 -7.102 1.00 94.62 93 TRP A N 1
ATOM 719 C CA . TRP A 1 93 ? 0.277 7.394 -6.134 1.00 94.62 93 TRP A CA 1
ATOM 720 C C . TRP A 1 93 ? 1.560 8.227 -6.005 1.00 94.62 93 TRP A C 1
ATOM 722 O O . TRP A 1 93 ? 2.662 7.682 -5.876 1.00 94.62 93 TRP A O 1
ATOM 732 N N . ASP A 1 94 ? 1.412 9.546 -6.047 1.00 92.50 94 ASP A N 1
ATOM 733 C CA . ASP A 1 94 ? 2.490 10.537 -6.126 1.00 92.50 94 ASP A CA 1
ATOM 734 C C . ASP A 1 94 ? 2.890 11.138 -4.771 1.00 92.50 94 ASP A C 1
ATOM 736 O O . ASP A 1 94 ? 3.889 11.847 -4.697 1.00 92.50 94 ASP A O 1
ATOM 740 N N . GLY A 1 95 ? 2.162 10.828 -3.695 1.00 89.88 95 GLY A N 1
ATOM 741 C CA . GLY A 1 95 ? 2.476 11.328 -2.358 1.00 89.88 95 GLY A CA 1
ATOM 742 C C . GLY A 1 95 ? 3.725 10.709 -1.721 1.00 89.88 95 GLY A C 1
ATOM 743 O O . GLY A 1 95 ? 4.370 9.806 -2.264 1.00 89.88 95 GLY A O 1
ATOM 744 N N . ASP A 1 96 ? 4.072 11.215 -0.541 1.00 91.06 96 ASP A N 1
ATOM 745 C CA . ASP A 1 96 ? 5.295 10.836 0.167 1.00 91.06 96 ASP A CA 1
ATOM 746 C C . ASP A 1 96 ? 5.179 9.475 0.872 1.00 91.06 96 ASP A C 1
ATOM 748 O O . ASP A 1 96 ? 4.137 9.122 1.432 1.00 91.06 96 ASP A O 1
ATOM 752 N N . LEU A 1 97 ? 6.284 8.720 0.871 1.00 91.31 97 LEU A N 1
ATOM 753 C CA . LEU A 1 97 ? 6.422 7.438 1.563 1.00 91.31 97 LEU A CA 1
ATOM 754 C C . LEU A 1 97 ? 7.603 7.484 2.532 1.00 91.31 97 LEU A C 1
ATOM 756 O O . LEU A 1 97 ? 8.757 7.554 2.112 1.00 91.31 97 LEU A O 1
ATOM 760 N N . ASP A 1 98 ? 7.319 7.355 3.826 1.00 90.50 98 ASP A N 1
ATOM 761 C CA . ASP A 1 98 ? 8.361 7.285 4.850 1.00 90.50 98 ASP A CA 1
ATOM 762 C C . ASP A 1 98 ? 8.761 5.821 5.095 1.00 90.50 98 ASP A C 1
ATOM 764 O O . ASP A 1 98 ? 8.031 5.055 5.733 1.00 90.50 98 ASP A O 1
ATOM 768 N N . ALA A 1 99 ? 9.925 5.414 4.585 1.00 88.38 99 ALA A N 1
ATOM 769 C CA . ALA A 1 99 ? 10.455 4.065 4.781 1.00 88.38 99 ALA A CA 1
ATOM 770 C C . ALA A 1 99 ? 11.053 3.889 6.189 1.00 88.38 99 ALA A C 1
ATOM 772 O O . ALA A 1 99 ? 11.812 4.733 6.664 1.00 88.38 99 ALA A O 1
ATOM 773 N N . GLY A 1 100 ? 10.756 2.769 6.849 1.00 82.94 100 GLY A N 1
ATOM 774 C CA . GLY A 1 100 ? 11.264 2.494 8.196 1.00 82.94 100 GLY A CA 1
ATOM 775 C C . GLY A 1 100 ? 10.616 1.273 8.837 1.00 82.94 100 GLY A C 1
ATOM 776 O O . GLY A 1 100 ? 9.764 0.635 8.234 1.00 82.94 100 GLY A O 1
ATOM 777 N N . GLN A 1 101 ? 11.045 0.928 10.049 1.00 79.81 101 GLN A N 1
ATOM 778 C CA . GLN A 1 101 ? 10.339 -0.032 10.903 1.00 79.81 101 GLN A CA 1
ATOM 779 C C . GLN A 1 101 ? 9.513 0.762 11.908 1.00 79.81 101 GLN A C 1
ATOM 781 O O . GLN A 1 101 ? 10.075 1.601 12.617 1.00 79.81 101 GLN A O 1
ATOM 786 N N . TRP A 1 102 ? 8.203 0.529 11.950 1.00 81.00 102 TRP A N 1
ATOM 787 C CA . TRP A 1 102 ? 7.288 1.312 12.778 1.00 81.00 102 TRP A CA 1
ATOM 788 C C . TRP A 1 102 ? 6.583 0.439 13.812 1.00 81.00 102 TRP A C 1
ATOM 790 O O . TRP A 1 102 ? 6.213 -0.701 13.548 1.00 81.00 102 TRP A O 1
ATOM 800 N N . GLU A 1 103 ? 6.362 0.982 15.007 1.00 77.38 103 GLU A N 1
ATOM 801 C CA . GLU A 1 103 ? 5.624 0.263 16.042 1.00 77.38 103 GLU A CA 1
ATOM 802 C C . GLU A 1 103 ? 4.117 0.299 15.758 1.00 77.38 103 GLU A C 1
ATOM 804 O O . GLU A 1 103 ? 3.486 1.360 15.706 1.00 77.38 103 GLU A O 1
ATOM 809 N N . HIS A 1 104 ? 3.522 -0.881 15.604 1.00 75.19 104 HIS A N 1
ATOM 810 C CA . HIS A 1 104 ? 2.075 -1.051 15.551 1.00 75.19 104 HIS A CA 1
ATOM 811 C C . HIS A 1 104 ? 1.551 -1.172 16.982 1.00 75.19 104 HIS A C 1
ATOM 813 O O . HIS A 1 104 ? 1.460 -2.269 17.529 1.00 75.19 104 HIS A O 1
ATOM 819 N N . GLY A 1 105 ? 1.242 -0.042 17.621 1.00 62.16 105 GLY A N 1
ATOM 820 C CA . GLY A 1 105 ? 0.546 -0.064 18.906 1.00 62.16 105 GLY A CA 1
ATOM 821 C C . GLY A 1 105 ? -0.767 -0.838 18.763 1.00 62.16 105 GLY A C 1
ATOM 822 O O . GLY A 1 105 ? -1.623 -0.452 17.965 1.00 62.16 105 GLY A O 1
ATOM 823 N N . MET A 1 106 ? -0.911 -1.937 19.505 1.00 55.03 106 MET A N 1
ATOM 824 C CA . MET A 1 106 ? -2.185 -2.640 19.634 1.00 55.03 106 MET A CA 1
ATOM 825 C C . MET A 1 106 ? -3.145 -1.675 20.326 1.00 55.03 106 MET A C 1
ATOM 827 O O . MET A 1 106 ? -2.847 -1.202 21.422 1.00 55.03 106 MET A O 1
ATOM 831 N N . ALA A 1 107 ? -4.268 -1.341 19.691 1.00 54.97 107 ALA A N 1
ATOM 832 C CA . ALA A 1 107 ? -5.341 -0.674 20.411 1.00 54.97 107 ALA A CA 1
ATOM 833 C C . ALA A 1 107 ? -5.769 -1.619 21.543 1.00 54.97 107 ALA A C 1
ATOM 835 O O . ALA A 1 107 ? -6.256 -2.718 21.265 1.00 54.97 107 ALA A O 1
ATOM 836 N N . ASP A 1 108 ? -5.525 -1.226 22.797 1.00 46.31 108 ASP A N 1
ATOM 837 C CA . ASP A 1 108 ? -6.024 -1.956 23.961 1.00 46.31 108 ASP A CA 1
ATOM 838 C C . ASP A 1 108 ? -7.527 -2.205 23.762 1.00 46.31 108 ASP A C 1
ATOM 840 O O . ASP A 1 108 ? -8.258 -1.263 23.421 1.00 46.31 108 ASP A O 1
ATOM 844 N N . PRO A 1 109 ? -8.030 -3.442 23.935 1.00 45.91 109 PRO A N 1
ATOM 845 C CA . PRO A 1 109 ? -9.464 -3.654 23.957 1.00 45.91 109 PRO A CA 1
ATOM 846 C C . PRO A 1 109 ? -10.021 -2.820 25.111 1.00 45.91 109 PRO A C 1
ATOM 848 O O . PRO A 1 109 ? -9.658 -3.029 26.268 1.00 45.91 109 PRO A O 1
ATOM 851 N N . ALA A 1 110 ? -10.866 -1.841 24.786 1.00 46.75 110 ALA A N 1
ATOM 852 C CA . ALA A 1 110 ? -11.493 -0.974 25.772 1.00 46.75 110 ALA A CA 1
ATOM 853 C C . ALA A 1 110 ? -12.083 -1.824 26.917 1.00 46.75 110 ALA A C 1
ATOM 855 O O . ALA A 1 110 ? -12.898 -2.716 26.650 1.00 46.75 110 ALA A O 1
ATOM 856 N N . PRO A 1 111 ? -11.706 -1.590 28.187 1.00 44.56 111 PRO A N 1
ATOM 857 C CA . PRO A 1 111 ? -12.327 -2.288 29.293 1.00 44.56 111 PRO A CA 1
ATOM 858 C C . PRO A 1 111 ? -13.696 -1.653 29.515 1.00 44.56 111 PRO A C 1
ATOM 860 O O . PRO A 1 111 ? -13.800 -0.526 29.994 1.00 44.56 111 PRO A O 1
ATOM 863 N N . GLY A 1 112 ? -14.765 -2.356 29.155 1.00 45.22 112 GLY A N 1
ATOM 864 C CA . GLY A 1 112 ? -16.094 -1.878 29.509 1.00 45.22 112 GLY A CA 1
ATOM 865 C C . GLY A 1 112 ? -17.230 -2.595 28.814 1.00 45.22 112 GLY A C 1
ATOM 866 O O . GLY A 1 112 ? -17.739 -2.102 27.816 1.00 45.22 112 GLY A O 1
ATOM 867 N N . SER A 1 113 ? -17.671 -3.716 29.386 1.00 45.88 113 SER A N 1
ATOM 868 C CA . SER A 1 113 ? -19.094 -4.082 29.433 1.00 45.88 113 SER A CA 1
ATOM 869 C C . SER A 1 113 ? -19.318 -5.205 30.448 1.00 45.88 113 SER A C 1
ATOM 871 O O . SER A 1 113 ? -19.360 -6.379 30.094 1.00 45.88 113 SER A O 1
ATOM 873 N N . ALA A 1 114 ? -19.453 -4.821 31.717 1.00 41.03 114 ALA A N 1
ATOM 874 C CA . ALA A 1 114 ? -20.351 -5.460 32.677 1.00 41.03 114 ALA A CA 1
ATOM 875 C C . ALA A 1 114 ? -20.578 -4.481 33.845 1.00 41.03 114 ALA A C 1
ATOM 877 O O . ALA A 1 114 ? -19.693 -4.267 34.670 1.00 41.03 114 ALA A O 1
ATOM 878 N N . GLU A 1 115 ? -21.749 -3.846 33.866 1.00 48.81 115 GLU A N 1
ATOM 879 C CA . GLU A 1 115 ? -22.286 -3.099 35.012 1.00 48.81 115 GLU A CA 1
ATOM 880 C C . GLU A 1 115 ? -22.734 -4.066 36.151 1.00 48.81 115 GLU A C 1
ATOM 882 O O . GLU A 1 115 ? -22.487 -5.271 36.079 1.00 48.81 115 GLU A O 1
ATOM 887 N N . PRO A 1 116 ? -23.488 -3.619 37.174 1.00 50.16 116 PRO A N 1
ATOM 888 C CA . PRO A 1 116 ? -23.031 -2.968 38.400 1.00 50.16 116 PRO A CA 1
ATOM 889 C C . PRO A 1 116 ? -23.367 -3.831 39.637 1.00 50.16 116 PRO A C 1
ATOM 891 O O . PRO A 1 116 ? -24.434 -4.443 39.680 1.00 50.16 116 PRO A O 1
ATOM 894 N N . ARG A 1 117 ? -22.539 -3.851 40.694 1.00 46.56 117 ARG A N 1
ATOM 895 C CA . ARG A 1 117 ? -23.002 -4.295 42.027 1.00 46.56 117 ARG A CA 1
ATOM 896 C C . ARG A 1 117 ? -22.371 -3.499 43.165 1.00 46.56 117 ARG A C 1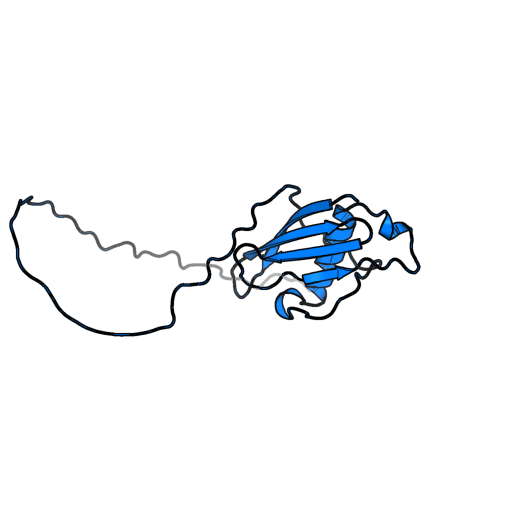
ATOM 898 O O . ARG A 1 117 ? -21.158 -3.470 43.339 1.00 46.56 117 ARG A O 1
ATOM 905 N N . GLU A 1 118 ? -23.267 -2.865 43.909 1.00 46.22 118 GLU A N 1
ATOM 906 C CA . GLU A 1 118 ? -23.093 -2.188 45.186 1.00 46.22 118 GLU A CA 1
ATOM 907 C C . GLU A 1 118 ? -22.617 -3.169 46.271 1.00 46.22 118 GLU A C 1
ATOM 909 O O . GLU A 1 118 ? -23.054 -4.317 46.284 1.00 46.22 118 GLU A O 1
ATOM 914 N N . HIS A 1 119 ? -21.739 -2.716 47.171 1.00 39.22 119 HIS A N 1
ATOM 915 C CA . HIS A 1 119 ? -21.881 -2.836 48.631 1.00 39.22 119 HIS A CA 1
ATOM 916 C C . HIS A 1 119 ? -20.658 -2.213 49.330 1.00 39.22 119 HIS A C 1
ATOM 918 O O . HIS A 1 119 ? -19.556 -2.750 49.322 1.00 39.22 119 HIS A O 1
ATOM 924 N N . GLU A 1 120 ? -20.893 -1.026 49.890 1.00 39.19 120 GLU A N 1
ATOM 925 C CA . GLU A 1 120 ? -20.666 -0.703 51.304 1.00 39.19 120 GLU A CA 1
ATOM 926 C C . GLU A 1 120 ? -19.344 -1.131 51.975 1.00 39.19 120 GLU A C 1
ATOM 928 O O . GLU A 1 120 ? -19.154 -2.290 52.325 1.00 39.19 120 GLU A O 1
ATOM 933 N N . ALA A 1 121 ? -18.493 -0.144 52.283 1.00 38.22 121 ALA A N 1
ATOM 934 C CA . ALA A 1 121 ? -18.126 0.204 53.665 1.00 38.22 121 ALA A CA 1
ATOM 935 C C . ALA A 1 121 ? -17.149 1.398 53.684 1.00 38.22 121 ALA A C 1
ATOM 937 O O . ALA A 1 121 ? -15.967 1.267 53.375 1.00 38.22 121 ALA A O 1
ATOM 938 N N . ALA A 1 122 ? -17.632 2.572 54.099 1.00 42.91 122 ALA A N 1
ATOM 939 C CA . ALA A 1 122 ? -16.781 3.567 54.760 1.00 42.91 122 ALA A CA 1
ATOM 940 C C . ALA A 1 122 ? -16.610 3.137 56.231 1.00 42.91 122 ALA A C 1
ATOM 942 O O . ALA A 1 122 ? -17.542 2.536 56.774 1.00 42.91 122 ALA A O 1
ATOM 943 N N . PRO A 1 123 ? -15.486 3.451 56.911 1.00 47.62 123 PRO A N 1
ATOM 944 C CA . PRO A 1 123 ? -15.502 4.689 57.700 1.00 47.62 123 PRO A CA 1
ATOM 945 C C . PRO A 1 123 ? -14.147 5.420 57.922 1.00 47.62 123 PRO A C 1
ATOM 947 O O . PRO A 1 123 ? -13.087 4.823 58.053 1.00 47.62 123 PRO A O 1
ATOM 950 N N . VAL A 1 124 ? -14.286 6.740 58.134 1.00 40.59 124 VAL A N 1
ATOM 951 C CA . VAL A 1 124 ? -13.609 7.592 59.149 1.00 40.59 124 VAL A CA 1
ATOM 952 C C . VAL A 1 124 ? -12.194 8.165 58.884 1.00 40.59 124 VAL A C 1
ATOM 954 O O . VAL A 1 124 ? -11.163 7.559 59.133 1.00 40.59 124 VAL A O 1
ATOM 957 N N . ALA A 1 125 ? -12.225 9.445 58.482 1.00 40.28 125 ALA A N 1
ATOM 958 C CA . ALA A 1 125 ? -11.562 10.651 59.019 1.00 40.28 125 ALA A CA 1
ATOM 959 C C . ALA A 1 125 ? -10.139 10.604 59.634 1.00 40.28 125 ALA A C 1
ATOM 961 O O . ALA A 1 125 ? -9.925 9.960 60.657 1.00 40.28 125 ALA A O 1
ATOM 962 N N . ARG A 1 126 ? -9.276 11.556 59.214 1.00 40.62 126 ARG A N 1
ATOM 963 C CA . ARG A 1 126 ? -8.950 12.782 59.994 1.00 40.62 126 ARG A CA 1
ATOM 964 C C . ARG A 1 126 ? -8.016 13.784 59.270 1.00 40.62 126 ARG A C 1
ATOM 966 O O . ARG A 1 126 ? -6.945 13.426 58.812 1.00 40.62 126 ARG A O 1
ATOM 973 N N . GLN A 1 127 ? -8.464 15.045 59.314 1.00 40.38 127 GLN A N 1
ATOM 974 C CA . GLN A 1 127 ? -7.755 16.319 59.566 1.00 40.38 127 GLN A CA 1
ATOM 975 C C . GLN A 1 127 ? -6.696 16.898 58.596 1.00 40.38 127 GLN A C 1
ATOM 977 O O . GLN A 1 127 ? -5.561 16.455 58.530 1.00 40.38 127 GLN A O 1
ATOM 982 N N . HIS A 1 128 ? -7.105 18.026 57.989 1.00 36.97 128 HIS A N 1
ATOM 983 C CA . HIS A 1 128 ? -6.529 19.383 58.105 1.00 36.97 128 HIS A CA 1
ATOM 984 C C . HIS A 1 128 ? -5.014 19.579 57.914 1.00 36.97 128 HIS A C 1
ATOM 986 O O . HIS A 1 128 ? -4.254 19.252 58.814 1.00 36.97 128 HIS A O 1
ATOM 992 N N . VAL A 1 129 ? -4.630 20.336 56.872 1.00 40.25 129 VAL A N 1
ATOM 993 C CA . VAL A 1 129 ? -3.871 21.594 57.040 1.00 40.25 129 VAL A CA 1
ATOM 994 C C . VAL A 1 129 ? -4.336 22.619 55.996 1.00 40.25 129 VAL A C 1
ATOM 996 O O . VAL A 1 129 ? -4.459 22.341 54.806 1.00 40.25 129 VAL A O 1
ATOM 999 N N . GLU A 1 130 ? -4.624 23.799 56.520 1.00 35.53 130 GLU A N 1
ATOM 1000 C CA . GLU A 1 130 ? -4.997 25.061 55.900 1.00 35.53 130 GLU A CA 1
ATOM 1001 C C . GLU A 1 130 ? -3.861 25.668 55.055 1.00 35.53 130 GLU A C 1
ATOM 1003 O O . GLU A 1 130 ? -2.717 25.734 55.498 1.00 35.53 130 GLU A O 1
ATOM 1008 N N . ALA A 1 131 ? -4.185 26.202 53.875 1.00 37.78 131 ALA A N 1
ATOM 1009 C CA . ALA A 1 131 ? -3.388 27.250 53.240 1.00 37.78 131 ALA A CA 1
ATOM 1010 C C . ALA A 1 131 ? -4.313 28.247 52.524 1.00 37.78 131 ALA A C 1
ATOM 1012 O O . ALA A 1 131 ? -4.808 28.006 51.423 1.00 37.78 131 ALA A O 1
ATOM 1013 N N . LYS A 1 132 ? -4.552 29.381 53.192 1.00 35.19 132 LYS A N 1
ATOM 1014 C CA . LYS A 1 132 ? -5.093 30.621 52.617 1.00 35.19 132 LYS A CA 1
ATOM 1015 C C . LYS A 1 132 ? -4.203 31.071 51.452 1.00 35.19 132 LYS A C 1
ATOM 1017 O O . LYS A 1 132 ? -3.000 31.212 51.615 1.00 35.19 132 LYS A O 1
ATOM 1022 N N . ALA A 1 133 ? -4.789 31.217 50.268 1.00 34.12 133 ALA A N 1
ATOM 1023 C CA . ALA A 1 133 ? -5.202 32.485 49.651 1.00 34.12 133 ALA A CA 1
ATOM 1024 C C . ALA A 1 133 ? -4.239 32.900 48.531 1.00 34.12 133 ALA A C 1
ATOM 1026 O O . ALA A 1 133 ? -3.048 33.014 48.764 1.00 34.12 133 ALA A O 1
ATOM 1027 N N . VAL A 1 134 ? -4.767 33.165 47.334 1.00 38.66 134 VAL A N 1
ATOM 1028 C CA . VAL A 1 134 ? -4.703 34.484 46.687 1.00 38.66 134 VAL A CA 1
ATOM 1029 C C . VAL A 1 134 ? -5.606 34.468 45.448 1.00 38.66 134 VAL A C 1
ATOM 1031 O O . VAL A 1 134 ? -5.565 33.589 44.595 1.00 38.66 134 VAL A O 1
ATOM 1034 N N . HIS A 1 135 ? -6.457 35.484 45.422 1.00 39.12 135 HIS A N 1
ATOM 1035 C CA . HIS A 1 135 ? -7.324 35.946 44.351 1.00 39.12 135 HIS A CA 1
ATOM 1036 C C . HIS A 1 135 ? -6.560 36.149 43.030 1.00 39.12 135 HIS A C 1
ATOM 1038 O O . HIS A 1 135 ? -5.523 36.804 43.033 1.00 39.12 135 HIS A O 1
ATOM 1044 N N . THR A 1 136 ? -7.121 35.722 41.896 1.00 43.66 136 THR A N 1
ATOM 1045 C CA . THR A 1 136 ? -7.406 36.594 40.733 1.00 43.66 136 THR A CA 1
ATOM 1046 C C . THR A 1 136 ? -8.078 35.800 39.612 1.00 43.66 136 THR A C 1
ATOM 1048 O O . THR A 1 136 ? -7.551 34.825 39.091 1.00 43.66 136 THR A O 1
ATOM 1051 N N . ASN A 1 137 ? -9.275 36.251 39.249 1.00 39.47 137 ASN A N 1
ATOM 1052 C CA . ASN A 1 137 ? -10.005 35.867 38.049 1.00 39.47 137 ASN A CA 1
ATOM 1053 C C . ASN A 1 137 ? -9.760 36.973 37.010 1.00 39.47 137 ASN A C 1
ATOM 1055 O O . ASN A 1 137 ? -9.821 38.149 37.382 1.00 39.47 137 ASN A O 1
ATOM 1059 N N . PRO A 1 138 ? -9.502 36.636 35.739 1.00 42.16 138 PRO A N 1
ATOM 1060 C CA . PRO A 1 138 ? -10.186 37.381 34.689 1.00 42.16 138 PRO A CA 1
ATOM 1061 C C . PRO A 1 138 ? -10.721 36.469 33.573 1.00 42.16 138 PRO A C 1
ATOM 1063 O O . PRO A 1 138 ? -10.010 36.055 32.657 1.00 42.16 138 PRO A O 1
ATOM 1066 N N . LEU A 1 139 ? -12.038 36.266 33.603 1.00 42.34 139 LEU A N 1
ATOM 1067 C CA . LEU A 1 139 ? -12.875 36.204 32.407 1.00 42.34 139 LEU A CA 1
ATOM 1068 C C . LEU A 1 139 ? -12.617 37.450 31.549 1.00 42.34 139 LEU A C 1
ATOM 1070 O O . LEU A 1 139 ? -13.066 38.521 31.928 1.00 42.34 139 LEU A O 1
ATOM 1074 N N . THR A 1 140 ? -11.925 37.301 30.417 1.00 43.53 140 THR A N 1
ATOM 1075 C CA . THR A 1 140 ? -12.234 37.957 29.126 1.00 43.53 140 THR A CA 1
ATOM 1076 C C . THR A 1 140 ? -11.156 37.594 28.106 1.00 43.53 140 THR A C 1
ATOM 1078 O O . THR A 1 140 ? -10.169 38.304 27.935 1.00 43.53 140 THR A O 1
ATOM 1081 N N . ARG A 1 141 ? -11.355 36.498 27.370 1.00 42.75 141 ARG A N 1
ATOM 1082 C CA . ARG A 1 141 ? -10.729 36.319 26.052 1.00 42.75 141 ARG A CA 1
ATOM 1083 C C . ARG A 1 141 ? -11.841 36.116 25.031 1.00 42.75 141 ARG A C 1
ATOM 1085 O O . ARG A 1 141 ? -12.057 35.027 24.522 1.00 42.75 141 ARG A O 1
ATOM 1092 N N . LEU A 1 142 ? -12.588 37.195 24.805 1.00 41.94 142 LEU A N 1
ATOM 1093 C CA . LEU A 1 142 ? -13.606 37.305 23.768 1.00 41.94 142 LEU A CA 1
ATOM 1094 C C . LEU A 1 142 ? -13.413 38.642 23.040 1.00 41.94 142 LEU A C 1
ATOM 1096 O O . LEU A 1 142 ? -14.002 39.642 23.421 1.00 41.94 142 LEU A O 1
ATOM 1100 N N . MET A 1 143 ? -12.555 38.659 22.021 1.00 38.91 143 MET A N 1
ATOM 1101 C CA . MET A 1 143 ? -12.530 39.670 20.954 1.00 38.91 143 MET A CA 1
ATOM 1102 C C . MET A 1 143 ? -11.896 38.997 19.726 1.00 38.91 143 MET A C 1
ATOM 1104 O O . MET A 1 143 ? -10.742 38.590 19.754 1.00 38.91 143 MET A O 1
ATOM 1108 N N . ASN A 1 144 ? -12.722 38.625 18.749 1.00 37.72 144 ASN A N 1
ATOM 1109 C CA . ASN A 1 144 ? -12.981 39.402 17.531 1.00 37.72 144 ASN A CA 1
ATOM 1110 C C . ASN A 1 144 ? -11.832 39.352 16.510 1.00 37.72 144 ASN A C 1
ATOM 1112 O O . ASN A 1 144 ? -11.023 40.269 16.435 1.00 37.72 144 ASN A O 1
ATOM 1116 N N . MET A 1 145 ? -11.858 38.354 15.622 1.00 34.91 145 MET A N 1
ATOM 1117 C CA . MET A 1 145 ? -11.366 38.507 14.245 1.00 34.91 145 MET A CA 1
ATOM 1118 C C . MET A 1 145 ? -12.380 37.895 13.272 1.00 34.91 145 MET A C 1
ATOM 1120 O O . MET A 1 145 ? -12.159 36.853 12.668 1.00 34.91 145 MET A O 1
ATOM 1124 N N . THR A 1 146 ? -13.511 38.583 13.117 1.00 44.09 146 THR A N 1
ATOM 1125 C CA . THR A 1 146 ? -14.435 38.398 11.991 1.00 44.09 146 THR A CA 1
ATOM 1126 C C . THR A 1 146 ? -14.474 39.708 11.221 1.00 44.09 146 THR A C 1
ATOM 1128 O O . THR A 1 146 ? -15.018 40.678 11.749 1.00 44.09 146 THR A O 1
ATOM 1131 N N . ARG A 1 147 ? -13.875 39.739 10.017 1.00 41.22 147 ARG A N 1
ATOM 1132 C CA . ARG A 1 147 ? -13.994 40.732 8.910 1.00 41.22 147 ARG A CA 1
ATOM 1133 C C . ARG A 1 147 ? -12.665 40.726 8.133 1.00 41.22 147 ARG A C 1
ATOM 1135 O O . ARG A 1 147 ? -11.632 40.871 8.758 1.00 41.22 147 ARG A O 1
ATOM 1142 N N . ARG A 1 148 ? -12.556 40.616 6.807 1.00 45.09 148 ARG A N 1
ATOM 1143 C CA . ARG A 1 148 ? -13.451 40.772 5.649 1.00 45.09 148 ARG A CA 1
ATOM 1144 C C . ARG A 1 148 ? -12.800 39.992 4.494 1.00 45.09 148 ARG A C 1
ATOM 1146 O O . ARG A 1 148 ? -11.628 40.224 4.239 1.00 45.09 148 ARG A O 1
ATOM 1153 N N . TYR A 1 149 ? -13.563 39.223 3.725 1.00 38.56 149 TYR A N 1
ATOM 1154 C CA . TYR A 1 149 ? -13.294 39.079 2.292 1.00 38.56 149 TYR A CA 1
ATOM 1155 C C . TYR A 1 149 ? -14.572 39.468 1.558 1.00 38.56 149 TYR A C 1
ATOM 1157 O O . TYR A 1 149 ? -15.561 38.742 1.542 1.00 38.56 149 TYR A O 1
ATOM 1165 N N . ARG A 1 150 ? -14.568 40.700 1.049 1.00 42.44 150 ARG A N 1
ATOM 1166 C CA . ARG A 1 150 ? -15.548 41.215 0.099 1.00 42.44 150 ARG A CA 1
ATOM 1167 C C . ARG A 1 150 ? -14.952 40.921 -1.274 1.00 42.44 150 ARG A C 1
ATOM 1169 O O . ARG A 1 150 ? -13.987 41.571 -1.660 1.00 42.44 150 ARG A O 1
ATOM 1176 N N . VAL A 1 151 ? -15.472 39.904 -1.952 1.00 44.75 151 VAL A N 1
ATOM 1177 C CA . VAL A 1 151 ? -15.165 39.635 -3.360 1.00 44.75 151 VAL A CA 1
ATOM 1178 C C . VAL A 1 151 ? -15.838 40.737 -4.171 1.00 44.75 151 VAL A C 1
ATOM 1180 O O . VAL A 1 151 ? -17.057 40.889 -4.112 1.00 44.75 151 VAL A O 1
ATOM 1183 N N . ASN A 1 152 ? -15.040 41.546 -4.863 1.00 42.66 152 ASN A N 1
ATOM 1184 C CA . ASN A 1 152 ? -15.529 42.516 -5.831 1.00 42.66 152 ASN A CA 1
ATOM 1185 C C . ASN A 1 152 ? -15.466 41.834 -7.205 1.00 42.66 152 ASN A C 1
ATOM 1187 O O . ASN A 1 152 ? -14.391 41.680 -7.776 1.00 42.66 152 ASN A O 1
ATOM 1191 N N . MET A 1 153 ? -16.612 41.353 -7.686 1.00 48.53 153 MET A N 1
ATOM 1192 C CA . MET A 1 153 ? -16.807 40.949 -9.078 1.00 48.53 153 MET A CA 1
ATOM 1193 C C . MET A 1 153 ? -17.018 42.218 -9.900 1.00 48.53 153 MET A C 1
ATOM 1195 O O . MET A 1 153 ? -18.113 42.770 -9.864 1.00 48.53 153 MET A O 1
ATOM 1199 N N . SER A 1 154 ? -15.986 42.705 -10.584 1.00 48.47 154 SER A N 1
ATOM 1200 C CA . SER A 1 154 ? -16.082 43.655 -11.705 1.00 48.47 154 SER A CA 1
ATOM 1201 C C . SER A 1 154 ? -14.680 43.856 -12.274 1.00 48.47 154 SER A C 1
ATOM 1203 O O . SER A 1 154 ? -13.997 44.769 -11.840 1.00 48.47 154 SER A O 1
ATOM 1205 N N . ASP A 1 155 ? -14.238 42.971 -13.168 1.00 44.00 155 ASP A N 1
ATOM 1206 C CA . ASP A 1 155 ? -13.250 43.298 -14.211 1.00 44.00 155 ASP A CA 1
ATOM 1207 C C . ASP A 1 155 ? -13.092 42.102 -15.168 1.00 44.00 155 ASP A C 1
ATOM 1209 O O . ASP A 1 155 ? -12.228 41.242 -15.012 1.00 44.00 155 ASP A O 1
ATOM 1213 N N . MET A 1 156 ? -13.986 42.018 -16.154 1.00 40.00 156 MET A N 1
ATOM 1214 C CA . MET A 1 156 ? -13.726 41.311 -17.409 1.00 40.00 156 MET A CA 1
ATOM 1215 C C . MET A 1 156 ? -14.192 42.216 -18.555 1.00 40.00 156 MET A C 1
ATOM 1217 O O . MET A 1 156 ? -15.381 42.542 -18.600 1.00 40.00 156 MET A O 1
ATOM 1221 N N . PRO A 1 157 ? -13.296 42.648 -19.458 1.00 56.53 157 PRO A N 1
ATOM 1222 C CA . PRO A 1 157 ? -13.694 43.291 -20.700 1.00 56.53 157 PRO A CA 1
ATOM 1223 C C . PRO A 1 157 ? -14.083 42.242 -21.755 1.00 56.53 157 PRO A C 1
ATOM 1225 O O . PRO A 1 157 ? -13.496 41.160 -21.812 1.00 56.53 157 PRO A O 1
ATOM 1228 N N . LEU A 1 158 ? -15.107 42.596 -22.538 1.00 48.34 158 LEU A N 1
ATOM 1229 C CA . LEU A 1 158 ? -15.627 41.889 -23.716 1.00 48.34 158 LEU A CA 1
ATOM 1230 C C . LEU A 1 158 ? -14.613 41.834 -24.864 1.00 48.34 158 LEU A C 1
ATOM 1232 O O . LEU A 1 158 ? -13.891 42.841 -25.051 1.00 48.34 158 LEU A O 1
#

Radius of gyration: 27.5 Å; chains: 1; bounding box: 36×58×84 Å